Protein AF-Q8KPV6-F1 (afdb_monomer_lite)

Secondary structure (DSSP, 8-state):
--------------PPPPP-------------------HHHHHHHHHHHHHHHHHHHHHHHHHH---EEPEEETTEEEEEEEESSSEESS-EE--TTS-EEEEEEE----GGGSEEEEGGGTEEEE--TT-EEEE-

Sequence (136 aa):
MSGTLTVGNAGWMVAPPPAAIAVTTGSDAAPFRAVAQPVWAKTTVTGAGLVLIGWELWWFLVRRAKPQTAAIAETWQELTITVDGGYQPSHVVVQAGQPLRLHFDRRDPNHCLDEVRFPDFQIAQHLPNNQVTAIE

Structure (mmCIF, N/CA/C/O backbone):
data_AF-Q8KPV6-F1
#
_entry.id   AF-Q8KPV6-F1
#
loop_
_atom_site.group_PDB
_atom_site.id
_atom_site.type_symbol
_atom_site.label_atom_id
_atom_site.label_alt_id
_atom_site.label_comp_id
_atom_site.label_asym_id
_atom_site.label_entity_id
_atom_site.label_seq_id
_atom_site.pdbx_PDB_ins_code
_atom_site.Cartn_x
_atom_site.Cartn_y
_atom_site.Cartn_z
_atom_site.occupancy
_atom_site.B_iso_or_equiv
_atom_site.auth_seq_id
_atom_site.auth_comp_id
_atom_site.auth_asym_id
_atom_site.auth_atom_id
_atom_site.pdbx_PDB_model_num
ATOM 1 N N . MET A 1 1 ? 24.089 -53.592 -108.711 1.00 45.88 1 MET A N 1
ATOM 2 C CA . MET A 1 1 ? 25.099 -54.545 -108.199 1.00 45.88 1 MET A CA 1
ATOM 3 C C . MET A 1 1 ? 26.433 -53.828 -108.342 1.00 45.88 1 MET A C 1
ATOM 5 O O . MET A 1 1 ? 26.777 -53.511 -109.464 1.00 45.88 1 MET A O 1
ATOM 9 N N . SER A 1 2 ? 27.111 -53.334 -107.311 1.00 42.69 2 SER A N 1
ATOM 10 C CA . SER A 1 2 ? 27.329 -53.883 -105.973 1.00 42.69 2 SER A CA 1
ATOM 11 C C . SER A 1 2 ? 27.597 -52.734 -104.993 1.00 42.69 2 SER A C 1
ATOM 13 O O . SER A 1 2 ? 28.328 -51.808 -105.329 1.00 42.69 2 SER A O 1
ATOM 15 N N . GLY A 1 3 ? 26.986 -52.777 -103.808 1.00 39.59 3 GLY A N 1
ATOM 16 C CA . GLY A 1 3 ? 27.291 -51.869 -102.702 1.00 39.59 3 GLY A CA 1
ATOM 17 C C . GLY A 1 3 ? 28.147 -52.599 -101.674 1.00 39.59 3 GLY A C 1
ATOM 18 O O . GLY A 1 3 ? 27.763 -53.672 -101.214 1.00 39.59 3 GLY A O 1
ATOM 19 N N . THR A 1 4 ? 29.305 -52.038 -101.342 1.00 48.00 4 THR A N 1
ATOM 20 C CA . THR A 1 4 ? 30.203 -52.561 -100.308 1.00 48.00 4 THR A CA 1
ATOM 21 C C . THR A 1 4 ? 29.844 -51.893 -98.983 1.00 48.00 4 THR A C 1
ATOM 23 O O . THR A 1 4 ? 30.003 -50.685 -98.830 1.00 48.00 4 THR A O 1
ATOM 26 N N . LEU A 1 5 ? 29.315 -52.674 -98.040 1.00 41.06 5 LEU A N 1
ATOM 27 C CA . LEU A 1 5 ? 29.053 -52.260 -96.662 1.00 41.06 5 LEU A CA 1
ATOM 28 C C . LEU A 1 5 ? 30.346 -52.380 -95.851 1.00 41.06 5 LEU A C 1
ATOM 30 O O . LEU A 1 5 ? 30.782 -53.487 -95.542 1.00 41.06 5 LEU A O 1
ATOM 34 N N . THR A 1 6 ? 30.944 -51.251 -95.482 1.00 43.09 6 THR A N 1
ATOM 35 C CA . THR A 1 6 ? 32.010 -51.216 -94.474 1.00 43.09 6 THR A CA 1
ATOM 36 C C . THR A 1 6 ? 31.368 -50.960 -93.114 1.00 43.09 6 THR A C 1
ATOM 38 O O . THR A 1 6 ? 30.865 -49.870 -92.848 1.00 43.09 6 THR A O 1
ATOM 41 N N . VAL A 1 7 ? 31.356 -51.979 -92.254 1.00 42.38 7 VAL A N 1
ATOM 42 C CA . VAL A 1 7 ? 30.933 -51.866 -90.853 1.00 42.38 7 VAL A CA 1
ATOM 43 C C . VAL A 1 7 ? 32.020 -51.107 -90.089 1.00 42.38 7 VAL A C 1
ATOM 45 O O . VAL A 1 7 ? 33.095 -51.637 -89.819 1.00 42.38 7 VAL A O 1
ATOM 48 N N . GLY A 1 8 ? 31.752 -49.835 -89.792 1.00 44.81 8 GLY A N 1
ATOM 49 C CA . GLY A 1 8 ? 32.585 -48.983 -88.948 1.00 44.81 8 GLY A CA 1
ATOM 50 C C . GLY A 1 8 ? 32.297 -49.226 -87.467 1.00 44.81 8 GLY A C 1
ATOM 51 O O . GLY A 1 8 ? 31.182 -49.020 -87.004 1.00 44.81 8 GLY A O 1
ATOM 52 N N . ASN A 1 9 ? 33.333 -49.691 -86.778 1.00 49.53 9 ASN A N 1
ATOM 53 C CA . ASN A 1 9 ? 33.523 -49.898 -85.343 1.00 49.53 9 ASN A CA 1
ATOM 54 C C . ASN A 1 9 ? 32.564 -49.143 -84.388 1.00 49.53 9 ASN A C 1
ATOM 56 O O . ASN A 1 9 ? 32.457 -47.917 -84.416 1.00 49.53 9 ASN A O 1
ATOM 60 N N . ALA A 1 10 ? 31.932 -49.899 -83.487 1.00 51.12 10 ALA A N 1
ATOM 61 C CA . ALA A 1 10 ? 31.060 -49.416 -82.424 1.00 51.12 10 ALA A CA 1
ATOM 62 C C . ALA A 1 10 ? 31.846 -48.612 -81.368 1.00 51.12 10 ALA A C 1
ATOM 64 O O . ALA A 1 10 ? 32.407 -49.167 -80.425 1.00 51.12 10 ALA A O 1
ATOM 65 N N . GLY A 1 11 ? 31.860 -47.287 -81.518 1.00 44.34 11 GLY A N 1
ATOM 66 C CA . GLY A 1 11 ? 32.262 -46.343 -80.477 1.00 44.34 11 GLY A CA 1
ATOM 67 C C . GLY A 1 11 ? 31.053 -45.947 -79.634 1.00 44.34 11 GLY A C 1
ATOM 68 O O . GLY A 1 11 ? 30.274 -45.081 -80.017 1.00 44.34 11 GLY A O 1
ATOM 69 N N . TRP A 1 12 ? 30.875 -46.605 -78.496 1.00 51.25 12 TRP A N 1
ATOM 70 C CA . TRP A 1 12 ? 29.932 -46.221 -77.450 1.00 51.25 12 TRP A CA 1
ATOM 71 C C . TRP A 1 12 ? 30.287 -44.815 -76.947 1.00 51.25 12 TRP A C 1
ATOM 73 O O . TRP A 1 12 ? 31.397 -44.551 -76.488 1.00 51.25 12 TRP A O 1
ATOM 83 N N . MET A 1 13 ? 29.336 -43.894 -77.069 1.00 44.62 13 MET A N 1
ATOM 84 C CA . MET A 1 13 ? 29.449 -42.526 -76.581 1.00 44.62 13 MET A CA 1
ATOM 85 C C . MET A 1 13 ? 29.231 -42.544 -75.062 1.00 44.62 13 MET A C 1
ATOM 87 O O . MET A 1 13 ? 28.109 -42.717 -74.591 1.00 44.62 13 MET A O 1
ATOM 91 N N . VAL A 1 14 ? 30.308 -42.421 -74.283 1.00 60.88 14 VAL A N 1
ATOM 92 C CA . VAL A 1 14 ? 30.224 -42.205 -72.831 1.00 60.88 14 VAL A CA 1
ATOM 93 C C . VAL A 1 14 ? 29.604 -40.831 -72.606 1.00 60.88 14 VAL A C 1
ATOM 95 O O . VAL A 1 14 ? 30.193 -39.817 -72.977 1.00 60.88 14 VAL A O 1
ATOM 98 N N . ALA A 1 15 ? 28.408 -40.786 -72.021 1.00 56.22 15 ALA A N 1
ATOM 99 C CA . ALA A 1 15 ? 27.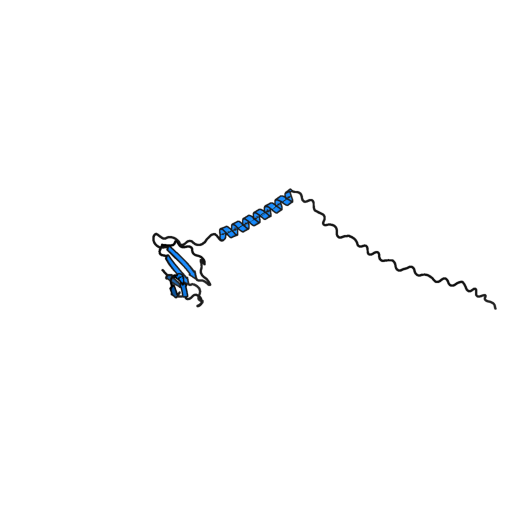841 -39.539 -71.527 1.00 56.22 15 ALA A CA 1
ATOM 100 C C . ALA A 1 15 ? 28.763 -38.965 -70.430 1.00 56.22 15 ALA A C 1
ATOM 102 O O . ALA A 1 15 ? 29.221 -39.731 -69.577 1.00 56.22 15 ALA A O 1
ATOM 103 N N . PRO A 1 16 ? 29.056 -37.651 -70.418 1.00 62.53 16 PRO A N 1
ATOM 104 C CA . PRO A 1 16 ? 29.795 -37.052 -69.312 1.00 62.53 16 PRO A CA 1
ATOM 105 C C . PRO A 1 16 ? 29.022 -37.276 -67.998 1.00 62.53 16 PRO A C 1
ATOM 107 O O . PRO A 1 16 ? 27.787 -37.246 -68.016 1.00 62.53 16 PRO A O 1
ATOM 110 N N . PRO A 1 17 ? 29.704 -37.512 -66.859 1.00 64.44 17 PRO A N 1
ATOM 111 C CA . PRO A 1 17 ? 29.023 -37.616 -65.571 1.00 64.44 17 PRO A CA 1
ATOM 112 C C . PRO A 1 17 ? 28.205 -36.338 -65.318 1.00 64.44 17 PRO A C 1
ATOM 114 O O . PRO A 1 17 ? 28.645 -35.256 -65.727 1.00 64.44 17 PRO A O 1
ATOM 117 N N . PRO A 1 18 ? 27.026 -36.422 -64.665 1.00 62.75 18 PRO A N 1
ATOM 118 C CA . PRO A 1 18 ? 26.277 -35.224 -64.317 1.00 62.75 18 PRO A CA 1
ATOM 119 C C . PRO A 1 18 ? 27.192 -34.323 -63.492 1.00 62.75 18 PRO A C 1
ATOM 121 O O . PRO A 1 18 ? 27.874 -34.798 -62.581 1.00 62.75 18 PRO A O 1
ATOM 124 N N . ALA A 1 19 ? 27.248 -33.041 -63.860 1.00 62.50 19 ALA A N 1
ATOM 125 C CA . ALA A 1 19 ? 28.047 -32.053 -63.157 1.00 62.50 19 ALA A CA 1
ATOM 126 C C . ALA A 1 19 ? 27.798 -32.196 -61.652 1.00 62.50 19 ALA A C 1
ATOM 128 O O . ALA A 1 19 ? 26.659 -32.084 -61.192 1.00 62.50 19 ALA A O 1
ATOM 129 N N . ALA A 1 20 ? 28.857 -32.492 -60.898 1.00 59.69 20 ALA A N 1
ATOM 130 C CA . ALA A 1 20 ? 28.804 -32.452 -59.452 1.00 59.69 20 ALA A CA 1
ATOM 131 C C . ALA A 1 20 ? 28.350 -31.041 -59.071 1.00 59.69 20 ALA A C 1
ATOM 133 O O . ALA A 1 20 ? 29.055 -30.065 -59.330 1.00 59.69 20 ALA A O 1
ATOM 134 N N . ILE A 1 21 ? 27.146 -30.930 -58.513 1.00 58.56 21 ILE A N 1
ATOM 135 C CA . ILE A 1 21 ? 26.672 -29.685 -57.926 1.00 58.56 21 ILE A CA 1
ATOM 136 C C . ILE A 1 21 ? 27.581 -29.482 -56.722 1.00 58.56 21 ILE A C 1
ATOM 138 O O . ILE A 1 21 ? 27.417 -30.134 -55.691 1.00 58.56 21 ILE A O 1
ATOM 142 N N . ALA A 1 22 ? 28.606 -28.648 -56.879 1.00 55.25 22 ALA A N 1
ATOM 143 C CA . ALA A 1 22 ? 29.341 -28.142 -55.745 1.00 55.25 22 ALA A CA 1
ATOM 144 C C . ALA A 1 22 ? 28.308 -27.396 -54.902 1.00 55.25 22 ALA A C 1
ATOM 146 O O . ALA A 1 22 ? 27.906 -26.284 -55.242 1.00 55.25 22 ALA A O 1
ATOM 147 N N . VAL A 1 23 ? 27.826 -28.035 -53.833 1.00 51.44 23 VAL A N 1
ATOM 148 C CA . VAL A 1 23 ? 27.209 -27.313 -52.731 1.00 51.44 23 VAL A CA 1
ATOM 149 C C . VAL A 1 23 ? 28.335 -26.453 -52.198 1.00 51.44 23 VAL A C 1
ATOM 151 O O . VAL A 1 23 ? 29.157 -26.880 -51.392 1.00 51.44 23 VAL A O 1
ATOM 154 N N . THR A 1 24 ? 28.421 -25.240 -52.731 1.00 52.91 24 THR A N 1
ATOM 155 C CA . THR A 1 24 ? 29.068 -24.144 -52.051 1.00 52.91 24 THR A CA 1
ATOM 156 C C . THR A 1 24 ? 28.317 -24.036 -50.736 1.00 52.91 24 THR A C 1
ATOM 158 O O . THR A 1 24 ? 27.255 -23.420 -50.660 1.00 52.91 24 THR A O 1
ATOM 161 N N . THR A 1 25 ? 28.833 -24.677 -49.689 1.00 52.19 25 THR A N 1
ATOM 162 C CA . THR A 1 25 ? 28.643 -24.189 -48.332 1.00 52.19 25 THR A CA 1
ATOM 163 C C . THR A 1 25 ? 29.281 -22.812 -48.331 1.00 52.19 25 THR A C 1
ATOM 165 O O . THR A 1 25 ? 30.451 -22.646 -47.993 1.00 52.19 25 THR A O 1
ATOM 168 N N . GLY A 1 26 ? 28.532 -21.836 -48.845 1.00 50.91 26 GLY A N 1
ATOM 169 C CA . GLY A 1 26 ? 28.788 -20.441 -48.607 1.00 50.91 26 GLY A CA 1
ATOM 170 C C . GLY A 1 26 ? 28.737 -20.309 -47.103 1.00 50.91 26 GLY A C 1
ATOM 171 O O . GLY A 1 26 ? 27.664 -20.344 -46.504 1.00 50.91 26 GLY A O 1
ATOM 172 N N . SER A 1 27 ? 29.910 -20.216 -46.491 1.00 54.75 27 SER A N 1
ATOM 173 C CA . SER A 1 27 ? 30.091 -19.713 -45.136 1.00 54.75 27 SER A CA 1
ATOM 174 C C . SER A 1 27 ? 29.709 -18.225 -45.078 1.00 54.75 27 SER A C 1
ATOM 176 O O . SER A 1 27 ? 30.458 -17.411 -44.554 1.00 54.75 27 SER A O 1
ATOM 178 N N . ASP A 1 28 ? 28.535 -17.866 -45.603 1.00 51.78 28 ASP A N 1
ATOM 179 C CA . ASP A 1 28 ? 27.918 -16.541 -45.531 1.00 51.78 28 ASP A CA 1
ATOM 180 C C . ASP A 1 28 ? 27.080 -16.403 -44.252 1.00 51.78 28 ASP A C 1
ATOM 182 O O . ASP A 1 28 ? 26.138 -15.618 -44.165 1.00 51.78 28 ASP A O 1
ATOM 186 N N . ALA A 1 29 ? 27.464 -17.110 -43.188 1.00 61.28 29 ALA A N 1
ATOM 187 C CA . ALA A 1 29 ? 27.269 -16.562 -41.859 1.00 61.28 29 ALA A CA 1
ATOM 188 C C . ALA A 1 29 ? 28.292 -15.431 -41.717 1.00 61.28 29 ALA A C 1
ATOM 190 O O . ALA A 1 29 ? 29.361 -15.627 -41.140 1.00 61.28 29 ALA A O 1
ATOM 191 N N . ALA A 1 30 ? 27.997 -14.268 -42.314 1.00 63.50 30 ALA A N 1
ATOM 192 C CA . ALA A 1 30 ? 28.778 -13.060 -42.101 1.00 63.50 30 ALA A CA 1
ATOM 193 C C . ALA A 1 30 ? 28.986 -12.935 -40.585 1.00 63.50 30 ALA A C 1
ATOM 195 O O . ALA A 1 30 ? 27.992 -12.801 -39.861 1.00 63.50 30 ALA A O 1
ATOM 196 N N . PRO A 1 31 ? 30.226 -13.047 -40.071 1.00 68.19 31 PRO A N 1
ATOM 197 C CA . PRO A 1 31 ? 30.434 -12.923 -38.644 1.00 68.19 31 PRO A CA 1
ATOM 198 C C . PRO A 1 31 ? 29.959 -11.521 -38.300 1.00 68.19 31 PRO A C 1
ATOM 200 O O . PRO A 1 31 ? 30.419 -10.560 -38.925 1.00 68.19 31 PRO A O 1
ATOM 203 N N . PHE A 1 32 ? 28.967 -11.430 -37.405 1.00 64.00 32 PHE A N 1
ATOM 204 C CA . PHE A 1 32 ? 28.383 -10.180 -36.930 1.00 64.00 32 PHE A CA 1
ATOM 205 C C . PHE A 1 32 ? 29.474 -9.116 -36.880 1.00 64.00 32 PHE A C 1
ATOM 207 O O . PHE A 1 32 ? 30.411 -9.224 -36.085 1.00 64.00 32 PHE A O 1
ATOM 214 N N . ARG A 1 33 ? 29.422 -8.140 -37.797 1.00 73.25 33 ARG A N 1
ATOM 215 C CA . ARG A 1 33 ? 30.468 -7.124 -37.858 1.00 73.25 33 ARG A CA 1
ATOM 216 C C . ARG A 1 33 ? 30.380 -6.340 -36.564 1.00 73.25 33 ARG A C 1
ATOM 218 O O . ARG A 1 33 ? 29.416 -5.609 -36.352 1.00 73.25 33 ARG A O 1
ATOM 225 N N . ALA A 1 34 ? 31.369 -6.529 -35.695 1.00 70.06 34 ALA A N 1
ATOM 226 C CA . ALA A 1 34 ? 31.478 -5.781 -34.460 1.00 70.06 34 ALA A CA 1
ATOM 227 C C . ALA A 1 34 ? 31.622 -4.304 -34.833 1.00 70.06 34 ALA A C 1
ATOM 229 O O . ALA A 1 34 ? 32.681 -3.856 -35.274 1.00 70.06 34 ALA A O 1
ATOM 230 N N . VAL A 1 35 ? 30.524 -3.555 -34.719 1.00 71.06 35 VAL A N 1
ATOM 231 C CA . VAL A 1 35 ? 30.542 -2.109 -34.903 1.00 71.06 35 VAL A CA 1
ATOM 232 C C . VAL A 1 35 ? 31.459 -1.569 -33.817 1.00 71.06 35 VAL A C 1
ATOM 234 O O . VAL A 1 35 ? 31.173 -1.725 -32.627 1.00 71.06 35 VAL A O 1
ATOM 237 N N . ALA A 1 36 ? 32.581 -0.972 -34.220 1.00 74.69 36 ALA A N 1
ATOM 238 C CA . ALA A 1 36 ? 33.480 -0.257 -33.328 1.00 74.69 36 ALA A CA 1
ATOM 239 C C . ALA A 1 36 ? 32.750 0.990 -32.811 1.00 74.69 36 ALA A C 1
ATOM 241 O O . ALA A 1 36 ? 32.920 2.098 -33.312 1.00 74.69 36 ALA A O 1
ATOM 242 N N . GLN A 1 37 ? 31.848 0.782 -31.851 1.00 75.56 37 GLN A N 1
ATOM 243 C CA . GLN A 1 37 ? 31.082 1.852 -31.246 1.00 75.56 37 GLN A CA 1
ATOM 244 C C . GLN A 1 37 ? 32.035 2.691 -30.402 1.00 75.56 37 GLN A C 1
ATOM 246 O O . GLN A 1 37 ? 32.742 2.135 -29.549 1.00 75.56 37 GLN A O 1
ATOM 251 N N . PRO A 1 38 ? 32.065 4.010 -30.625 1.00 90.12 38 PRO A N 1
ATOM 252 C CA . PRO A 1 38 ? 32.939 4.884 -29.877 1.00 90.12 38 PRO A CA 1
ATOM 253 C C . PRO A 1 38 ? 32.580 4.803 -28.391 1.00 90.12 38 PRO A C 1
ATOM 255 O O . PRO A 1 38 ? 31.415 4.648 -28.020 1.00 90.12 38 PRO A O 1
ATOM 258 N N . VAL A 1 39 ? 33.594 4.884 -27.529 1.00 92.12 39 VAL A N 1
ATOM 259 C CA . VAL A 1 39 ? 33.438 4.670 -26.079 1.00 92.12 39 VAL A CA 1
ATOM 260 C C . VAL A 1 39 ? 32.392 5.593 -25.448 1.00 92.12 39 VAL A C 1
ATOM 262 O O . VAL A 1 39 ? 31.720 5.176 -24.511 1.00 92.12 39 VAL A O 1
ATOM 265 N N . TRP A 1 40 ? 32.181 6.787 -26.013 1.00 92.31 40 TRP A N 1
ATOM 266 C CA . TRP A 1 40 ? 31.150 7.726 -25.564 1.00 92.31 40 TRP A CA 1
ATOM 267 C C . TRP A 1 40 ? 29.731 7.184 -25.759 1.00 92.31 40 TRP A C 1
ATOM 269 O O . TRP A 1 40 ? 28.896 7.330 -24.878 1.00 92.31 40 TRP A O 1
ATOM 279 N N . ALA A 1 41 ? 29.451 6.501 -26.874 1.00 92.00 41 ALA A N 1
ATOM 280 C CA . ALA A 1 41 ? 28.117 5.966 -27.132 1.00 92.00 41 ALA A CA 1
ATOM 281 C C . ALA A 1 41 ? 27.777 4.876 -26.106 1.00 92.00 41 ALA A C 1
ATOM 283 O O . ALA A 1 41 ? 26.674 4.840 -25.562 1.00 92.00 41 ALA A O 1
ATOM 284 N N . LYS A 1 42 ? 28.761 4.032 -25.772 1.00 89.56 42 LYS A N 1
ATOM 285 C CA . LYS A 1 42 ? 28.611 2.988 -24.751 1.00 89.56 42 LYS A CA 1
ATOM 286 C C . LYS A 1 42 ? 28.355 3.581 -23.369 1.00 89.56 42 LYS A C 1
ATOM 288 O O . LYS A 1 42 ? 27.456 3.118 -22.666 1.00 89.56 42 LYS A O 1
ATOM 293 N N . THR A 1 43 ? 29.118 4.601 -22.976 1.00 95.50 43 THR A N 1
ATOM 294 C CA . THR A 1 43 ? 28.955 5.225 -21.658 1.00 95.50 43 THR A CA 1
ATOM 295 C C . THR A 1 43 ? 27.638 5.985 -21.555 1.00 95.50 43 THR A C 1
ATOM 297 O O . THR A 1 43 ? 26.968 5.863 -20.533 1.00 95.50 43 THR A O 1
ATOM 300 N N . THR A 1 44 ? 27.204 6.681 -22.612 1.00 96.50 44 THR A N 1
ATOM 301 C CA . THR A 1 44 ? 25.911 7.380 -22.636 1.00 96.50 44 THR A CA 1
ATOM 302 C C . THR A 1 44 ? 24.740 6.413 -22.490 1.00 96.50 44 THR A C 1
ATOM 304 O O . THR A 1 44 ? 23.884 6.634 -21.637 1.00 96.50 44 THR A O 1
ATOM 307 N N . VAL A 1 45 ? 24.706 5.326 -23.269 1.00 95.44 45 VAL A N 1
ATOM 308 C CA . VAL A 1 45 ? 23.604 4.348 -23.207 1.00 95.44 45 VAL A CA 1
ATOM 309 C C . VAL A 1 45 ? 23.551 3.665 -21.839 1.00 95.44 45 VAL A C 1
ATOM 311 O O . VAL A 1 45 ? 22.483 3.558 -21.240 1.00 95.44 45 VAL A O 1
ATOM 314 N N . THR A 1 46 ? 24.708 3.265 -21.305 1.00 95.88 46 THR A N 1
ATOM 315 C CA . THR A 1 46 ? 24.788 2.619 -19.985 1.00 95.88 46 THR A CA 1
ATOM 316 C C . THR A 1 46 ? 24.365 3.582 -18.871 1.00 95.88 46 THR A C 1
ATOM 318 O O . THR A 1 46 ? 23.570 3.217 -18.008 1.00 95.88 46 THR A O 1
ATOM 321 N N . GLY A 1 47 ? 24.850 4.828 -18.907 1.00 97.69 47 GLY A N 1
ATOM 322 C CA . GLY A 1 47 ? 24.492 5.855 -17.930 1.00 97.69 47 GLY A CA 1
ATOM 323 C C . GLY A 1 47 ? 23.002 6.187 -17.957 1.00 97.69 47 GLY A C 1
ATOM 324 O O . GLY A 1 47 ? 22.372 6.229 -16.905 1.00 97.69 47 GLY A O 1
ATOM 325 N N . ALA A 1 48 ? 22.415 6.339 -19.147 1.00 97.69 48 ALA A N 1
ATOM 326 C CA . ALA A 1 48 ? 20.982 6.577 -19.298 1.00 97.69 48 ALA A CA 1
ATOM 327 C C . ALA A 1 48 ? 20.143 5.429 -18.709 1.00 97.69 48 ALA A C 1
ATOM 329 O O . ALA A 1 48 ? 19.179 5.686 -17.989 1.00 97.69 48 ALA A O 1
ATOM 330 N N . GLY A 1 49 ? 20.541 4.174 -18.951 1.00 97.81 49 GLY A N 1
ATOM 331 C CA . GLY A 1 49 ? 19.881 3.004 -18.368 1.00 97.81 49 GLY A CA 1
ATOM 332 C C . GLY A 1 49 ? 19.935 2.994 -16.838 1.00 97.81 49 GLY A C 1
ATOM 333 O O . GLY A 1 49 ? 18.908 2.810 -16.190 1.00 97.81 49 GLY A O 1
ATOM 334 N N . LEU A 1 50 ? 21.103 3.261 -16.247 1.00 98.00 50 LEU A N 1
ATOM 335 C CA . LEU A 1 50 ? 21.252 3.326 -14.788 1.00 98.00 50 LEU A CA 1
ATOM 336 C C . LEU A 1 50 ? 20.425 4.456 -14.163 1.00 98.00 50 LEU A C 1
ATOM 338 O O . LEU A 1 50 ? 19.829 4.265 -13.104 1.00 98.00 50 LEU A O 1
ATOM 342 N N . VAL A 1 51 ? 20.352 5.612 -14.828 1.00 97.62 51 VAL A N 1
ATOM 343 C CA . VAL A 1 51 ? 19.523 6.740 -14.383 1.00 97.62 51 VAL A CA 1
ATOM 344 C C . VAL A 1 51 ? 18.040 6.375 -14.412 1.00 97.62 51 VAL A C 1
ATOM 346 O O . VAL A 1 51 ? 17.350 6.619 -13.427 1.00 97.62 51 VAL A O 1
ATOM 349 N N . LEU A 1 52 ? 17.553 5.756 -15.492 1.00 97.25 52 LEU A N 1
ATOM 350 C CA . LEU A 1 52 ? 16.160 5.304 -15.604 1.00 97.25 52 LEU A CA 1
ATOM 351 C C . LEU A 1 52 ? 15.804 4.278 -14.525 1.00 97.25 52 LEU A C 1
ATOM 353 O O . LEU A 1 52 ? 14.788 4.435 -13.856 1.00 97.25 52 LEU A O 1
ATOM 357 N N . ILE A 1 53 ? 16.670 3.286 -14.295 1.00 96.44 53 ILE A N 1
ATOM 358 C CA . ILE A 1 53 ? 16.475 2.288 -13.234 1.00 96.44 53 ILE A CA 1
ATOM 359 C C . ILE A 1 53 ? 16.396 2.975 -11.867 1.00 96.44 53 ILE A C 1
ATOM 361 O O . ILE A 1 53 ? 15.464 2.730 -11.103 1.00 96.44 53 ILE A O 1
ATOM 365 N N . GLY A 1 54 ? 17.343 3.865 -11.560 1.00 96.00 54 GLY A N 1
ATOM 366 C CA . GLY A 1 54 ? 17.335 4.618 -10.307 1.00 96.00 54 GLY A CA 1
ATOM 367 C C . GLY A 1 54 ? 16.078 5.476 -10.148 1.00 96.00 54 GLY A C 1
ATOM 368 O O . GLY A 1 54 ? 15.501 5.521 -9.063 1.00 96.00 54 GLY A O 1
ATOM 369 N N . TRP A 1 55 ? 15.620 6.108 -11.230 1.00 96.19 55 TRP A N 1
ATOM 370 C CA . TRP A 1 55 ? 14.425 6.948 -11.250 1.00 96.19 55 TRP A CA 1
ATOM 371 C C . TRP A 1 55 ? 13.142 6.149 -11.015 1.00 96.19 55 TRP A C 1
ATOM 373 O O . TRP A 1 55 ? 12.309 6.544 -10.199 1.00 96.19 55 TRP A O 1
ATOM 383 N N . GLU A 1 56 ? 12.986 5.010 -11.689 1.00 94.50 56 GLU A N 1
ATOM 384 C CA . GLU A 1 56 ? 11.840 4.125 -11.491 1.00 94.50 56 GLU A CA 1
ATOM 385 C C . GLU A 1 56 ? 11.820 3.548 -10.076 1.00 94.50 56 GLU A C 1
ATOM 387 O O . GLU A 1 56 ? 10.783 3.594 -9.411 1.00 94.50 56 GLU A O 1
ATOM 392 N N . LEU A 1 57 ? 12.964 3.071 -9.573 1.00 93.31 57 LEU A N 1
ATOM 393 C CA . LEU A 1 57 ? 13.076 2.586 -8.199 1.00 93.31 57 LEU A CA 1
ATOM 394 C C . LEU A 1 57 ? 12.721 3.690 -7.200 1.00 93.31 57 LEU A C 1
ATOM 396 O O . LEU A 1 57 ? 11.873 3.474 -6.337 1.00 93.31 57 LEU A O 1
ATOM 400 N N . TRP A 1 58 ? 13.293 4.887 -7.347 1.00 92.62 58 TRP A N 1
ATOM 401 C CA . TRP A 1 58 ? 12.959 6.043 -6.515 1.00 92.62 58 TRP A CA 1
ATOM 402 C C . TRP A 1 58 ? 11.456 6.331 -6.530 1.00 92.62 58 TRP A C 1
ATOM 404 O O . TRP A 1 58 ? 10.835 6.450 -5.476 1.00 92.62 58 TRP A O 1
ATOM 414 N N . TRP A 1 59 ? 10.846 6.384 -7.713 1.00 89.69 59 TRP A N 1
ATOM 415 C CA . TRP A 1 59 ? 9.419 6.628 -7.869 1.00 89.69 59 TRP A CA 1
ATOM 416 C C . TRP A 1 59 ? 8.562 5.566 -7.178 1.00 89.69 59 TRP A C 1
ATOM 418 O O . TRP A 1 59 ? 7.628 5.919 -6.459 1.00 89.69 59 TRP A O 1
ATOM 428 N N . PHE A 1 60 ? 8.880 4.279 -7.336 1.00 87.69 60 PHE A N 1
ATOM 429 C CA . PHE A 1 60 ? 8.149 3.196 -6.677 1.00 87.69 60 PHE A CA 1
ATOM 430 C C . PHE A 1 60 ? 8.337 3.202 -5.158 1.00 87.69 60 PHE A C 1
ATOM 432 O O . PHE A 1 60 ? 7.355 3.076 -4.427 1.00 87.69 60 PHE A O 1
ATOM 439 N N . LEU A 1 61 ? 9.566 3.368 -4.669 1.00 83.88 61 LEU A N 1
ATOM 440 C CA . LEU A 1 61 ? 9.871 3.357 -3.238 1.00 83.88 61 LEU A CA 1
ATOM 441 C C . LEU A 1 61 ? 9.283 4.580 -2.523 1.00 83.88 61 LEU A C 1
ATOM 443 O O . LEU A 1 61 ? 8.595 4.417 -1.517 1.00 83.88 61 LEU A O 1
ATOM 447 N N . VAL A 1 62 ? 9.448 5.788 -3.070 1.00 77.88 62 VAL A N 1
ATOM 448 C CA . VAL A 1 62 ? 8.889 7.022 -2.487 1.00 77.88 62 VAL A CA 1
ATOM 449 C C . VAL A 1 62 ? 7.360 7.020 -2.518 1.00 77.88 62 VAL A C 1
ATOM 451 O O . VAL A 1 62 ? 6.725 7.513 -1.587 1.00 77.88 62 VAL A O 1
ATOM 454 N N . ARG A 1 63 ? 6.736 6.430 -3.546 1.00 68.00 63 ARG A N 1
ATOM 455 C CA . ARG A 1 63 ? 5.270 6.284 -3.595 1.00 68.00 63 ARG A CA 1
ATOM 456 C C . ARG A 1 63 ? 4.733 5.229 -2.635 1.00 68.00 63 ARG A C 1
ATOM 458 O O . ARG A 1 63 ? 3.620 5.391 -2.149 1.00 68.00 63 ARG A O 1
ATOM 465 N N . ARG A 1 64 ? 5.502 4.175 -2.345 1.00 61.09 64 ARG A N 1
ATOM 466 C CA . ARG A 1 64 ? 5.124 3.134 -1.374 1.00 61.09 64 ARG A CA 1
ATOM 467 C C . ARG A 1 64 ? 5.370 3.544 0.080 1.00 61.09 64 ARG A C 1
ATOM 469 O O . ARG A 1 64 ? 4.713 3.014 0.966 1.00 61.09 64 ARG A O 1
ATOM 476 N N . ALA A 1 65 ? 6.268 4.493 0.338 1.00 58.06 65 ALA A N 1
ATOM 477 C CA . ALA A 1 65 ? 6.709 4.877 1.682 1.00 58.06 65 ALA A CA 1
ATOM 478 C C . ALA A 1 65 ? 5.711 5.724 2.499 1.00 58.06 65 ALA A C 1
ATOM 480 O O . ALA A 1 65 ? 6.120 6.406 3.435 1.00 58.06 65 ALA A O 1
ATOM 481 N N . LYS A 1 66 ? 4.410 5.696 2.189 1.00 56.84 66 LYS A N 1
ATOM 482 C CA . LYS A 1 66 ? 3.387 6.364 3.007 1.00 56.84 66 LYS A CA 1
ATOM 483 C C . LYS A 1 66 ? 2.454 5.338 3.658 1.00 56.84 66 LYS A C 1
ATOM 485 O O . LYS A 1 66 ? 1.305 5.228 3.231 1.00 56.84 66 LYS A O 1
ATOM 490 N N . PRO A 1 67 ? 2.894 4.588 4.686 1.00 55.25 67 PRO A N 1
ATOM 491 C CA . PRO A 1 67 ? 1.934 4.081 5.655 1.00 55.25 67 PRO A CA 1
ATOM 492 C C . PRO A 1 67 ? 1.250 5.306 6.278 1.00 55.25 67 PRO A C 1
ATOM 494 O O . PRO A 1 67 ? 1.926 6.233 6.723 1.00 55.25 67 PRO A O 1
ATOM 497 N N . GLN A 1 68 ? -0.081 5.369 6.228 1.00 54.91 68 GLN A N 1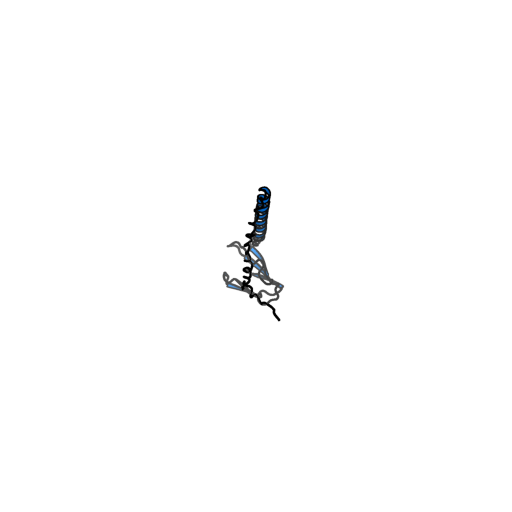
ATOM 498 C CA . GLN A 1 68 ? -0.804 6.441 6.905 1.00 54.91 68 GLN A CA 1
ATOM 499 C C . GLN A 1 68 ? -0.674 6.210 8.412 1.00 54.91 68 GLN A C 1
ATOM 501 O O . GLN A 1 68 ? -1.268 5.286 8.966 1.00 54.91 68 GLN A O 1
ATOM 506 N N . THR A 1 69 ? 0.173 7.007 9.057 1.00 56.44 69 THR A N 1
ATOM 507 C CA . THR A 1 69 ? 0.275 7.057 10.516 1.00 56.44 69 THR A CA 1
ATOM 508 C C . THR A 1 69 ? -0.982 7.727 11.059 1.00 56.44 69 THR A C 1
ATOM 510 O O . THR A 1 69 ? -1.379 8.774 10.542 1.00 56.44 69 THR A O 1
ATOM 513 N N . ALA A 1 70 ? -1.604 7.137 12.082 1.00 58.44 70 ALA A N 1
ATOM 514 C CA . ALA A 1 70 ? -2.739 7.759 12.758 1.00 58.44 70 ALA A CA 1
ATOM 515 C C . ALA A 1 70 ? -2.356 9.161 13.262 1.00 58.44 70 ALA A C 1
ATOM 517 O O . ALA A 1 70 ? -1.268 9.357 13.814 1.00 58.44 70 ALA A O 1
ATOM 518 N N . ALA A 1 71 ? -3.229 10.146 13.036 1.00 57.38 71 ALA A N 1
ATOM 519 C CA . ALA A 1 71 ? -3.018 11.494 13.539 1.00 57.38 71 ALA A CA 1
ATOM 520 C C . ALA A 1 71 ? -3.195 11.470 15.064 1.00 57.38 71 ALA A C 1
ATOM 522 O O . ALA A 1 71 ? -4.235 11.059 15.575 1.00 57.38 71 ALA A O 1
ATOM 523 N N . ILE A 1 72 ? -2.157 11.866 15.797 1.00 56.09 72 ILE A N 1
ATOM 524 C CA . ILE A 1 72 ? -2.189 11.911 17.261 1.00 56.09 72 ILE A CA 1
ATOM 525 C C . ILE A 1 72 ? -2.878 13.217 17.658 1.00 56.09 72 ILE A C 1
ATOM 527 O O . ILE A 1 72 ? -2.288 14.289 17.517 1.00 56.09 72 ILE A O 1
ATOM 531 N N . ALA A 1 73 ? -4.117 13.132 18.137 1.00 52.19 73 ALA A N 1
ATOM 532 C CA . ALA A 1 73 ? -4.856 14.265 18.678 1.00 52.19 73 ALA A CA 1
ATOM 533 C C . ALA A 1 73 ? -4.824 14.189 20.212 1.00 52.19 73 ALA A C 1
ATOM 535 O O . ALA A 1 73 ? -5.663 13.530 20.811 1.00 52.19 73 ALA A O 1
ATOM 536 N N . GLU A 1 74 ? -3.813 14.832 20.811 1.00 57.41 74 GLU A N 1
ATOM 537 C CA . GLU A 1 74 ? -3.578 15.192 22.232 1.00 57.41 74 GLU A CA 1
ATOM 538 C C . GLU A 1 74 ? -3.775 14.140 23.358 1.00 57.41 74 GLU A C 1
ATOM 540 O O . GLU A 1 74 ? -3.050 14.180 24.349 1.00 57.41 74 GLU A O 1
ATOM 545 N N . THR A 1 75 ? -4.698 13.183 23.256 1.00 63.12 75 THR A N 1
ATOM 546 C CA . THR A 1 75 ? -4.930 12.088 24.223 1.00 63.12 75 THR A CA 1
ATOM 547 C C . THR A 1 75 ? -5.502 10.812 23.586 1.00 63.12 75 THR A C 1
ATOM 549 O O . THR A 1 75 ? -5.481 9.763 24.228 1.00 63.12 75 THR A O 1
ATOM 552 N N . TRP A 1 76 ? -5.983 10.883 22.338 1.00 63.88 76 TRP A N 1
ATOM 553 C CA . TRP A 1 76 ? -6.571 9.766 21.595 1.00 63.88 76 TRP A CA 1
ATOM 554 C C . TRP A 1 76 ? -5.962 9.676 20.196 1.00 63.88 76 TRP A C 1
ATOM 556 O O . TRP A 1 76 ? -5.669 10.688 19.553 1.00 63.88 76 TRP A O 1
ATOM 566 N N . GLN A 1 77 ? -5.755 8.451 19.719 1.00 79.06 77 GLN A N 1
ATOM 567 C CA . GLN A 1 77 ? -5.378 8.213 18.330 1.00 79.06 77 GLN A CA 1
ATOM 568 C C . GLN A 1 77 ? -6.658 8.034 17.527 1.00 79.06 77 GLN A C 1
ATOM 570 O O . GLN A 1 77 ? -7.355 7.042 17.707 1.00 79.06 77 GLN A O 1
ATOM 575 N N . GLU A 1 78 ? -6.984 8.993 16.667 1.00 81.06 78 GLU A N 1
ATOM 576 C CA . GLU A 1 78 ? -8.171 8.911 15.816 1.00 81.06 78 GLU A CA 1
ATOM 577 C C . GLU A 1 78 ? -7.756 8.605 14.378 1.00 81.06 78 GLU A C 1
ATOM 579 O O . GLU A 1 78 ? -6.851 9.231 13.814 1.00 81.06 78 GLU A O 1
ATOM 584 N N . LEU A 1 79 ? -8.418 7.621 13.770 1.00 82.38 79 LEU A N 1
ATOM 585 C CA . LEU A 1 79 ? -8.191 7.275 12.373 1.00 82.38 79 LEU A CA 1
ATOM 586 C C . LEU A 1 79 ? -9.493 6.925 11.671 1.00 82.38 79 LEU A C 1
ATOM 588 O O . LEU A 1 79 ? -10.288 6.145 12.179 1.00 82.38 79 LEU A O 1
ATOM 592 N N . THR A 1 80 ? -9.669 7.453 10.461 1.00 85.00 80 THR A N 1
ATOM 593 C CA . THR A 1 80 ? -10.772 7.070 9.576 1.00 85.00 80 THR A CA 1
ATOM 594 C C . THR A 1 80 ? -10.310 6.044 8.543 1.00 85.00 80 THR A C 1
ATOM 596 O O . THR A 1 80 ? -9.349 6.284 7.814 1.00 85.00 80 THR A O 1
ATOM 599 N N . ILE A 1 81 ? -11.011 4.914 8.469 1.00 84.31 81 ILE A N 1
ATOM 600 C CA . ILE A 1 81 ? -10.818 3.831 7.505 1.00 84.31 81 ILE A CA 1
ATOM 601 C C . ILE A 1 81 ? -12.045 3.806 6.591 1.00 84.31 81 ILE A C 1
ATOM 603 O O . ILE A 1 81 ? -13.174 3.636 7.046 1.00 84.31 81 ILE A O 1
ATOM 607 N N . THR A 1 82 ? -11.827 3.981 5.291 1.00 86.31 82 THR A N 1
ATOM 608 C CA . THR A 1 82 ? -12.882 3.883 4.275 1.00 86.31 82 THR A CA 1
ATOM 609 C C . THR A 1 82 ? -13.027 2.433 3.826 1.00 86.31 82 THR A C 1
ATOM 611 O O . THR A 1 82 ? -12.026 1.769 3.544 1.00 86.31 82 THR A O 1
ATOM 614 N N . VAL A 1 83 ? -14.268 1.951 3.752 1.00 85.00 83 VAL A N 1
ATOM 615 C CA . VAL A 1 83 ? -14.609 0.595 3.311 1.00 85.00 83 VAL A CA 1
ATOM 616 C C . VAL A 1 83 ? -15.378 0.673 1.991 1.00 85.00 83 VAL A C 1
ATOM 618 O O . VAL A 1 83 ? -16.579 0.955 1.973 1.00 85.00 83 VAL A O 1
ATOM 621 N N . ASP A 1 84 ? -14.659 0.453 0.890 1.00 83.00 84 ASP A N 1
ATOM 622 C CA . ASP A 1 84 ? -15.157 0.515 -0.494 1.00 83.00 84 ASP A CA 1
ATOM 623 C C . ASP A 1 84 ? -14.495 -0.598 -1.329 1.00 83.00 84 ASP A C 1
ATOM 625 O O . ASP A 1 84 ? -13.380 -0.435 -1.830 1.00 83.00 84 ASP A O 1
ATOM 629 N N . GLY A 1 85 ? -15.088 -1.799 -1.360 1.00 80.25 85 GLY A N 1
ATOM 630 C CA . GLY A 1 85 ? -14.479 -2.991 -1.972 1.00 80.25 85 GLY A CA 1
ATOM 631 C C . GLY A 1 85 ? -13.231 -3.531 -1.252 1.00 80.25 85 GLY A C 1
ATOM 632 O O . GLY A 1 85 ? -12.562 -4.434 -1.754 1.00 80.25 85 GLY A O 1
ATOM 633 N N . GLY A 1 86 ? -12.899 -2.977 -0.084 1.00 82.62 86 GLY A N 1
ATOM 634 C CA . GLY A 1 86 ? -11.725 -3.286 0.732 1.00 82.62 86 GLY A CA 1
ATOM 635 C C . GLY A 1 86 ? -11.481 -2.200 1.785 1.00 82.62 86 GLY A C 1
ATOM 636 O O . GLY A 1 86 ? -12.214 -1.217 1.837 1.00 82.62 86 GLY A O 1
ATOM 637 N N . TYR A 1 87 ? -10.449 -2.362 2.618 1.00 83.81 87 TYR A N 1
ATOM 638 C CA . TYR A 1 87 ? -10.098 -1.401 3.672 1.00 83.81 87 TYR A CA 1
ATOM 639 C C . TYR A 1 87 ? -9.024 -0.430 3.188 1.00 83.81 87 TYR A C 1
ATOM 641 O O . TYR A 1 87 ? -7.942 -0.849 2.765 1.00 83.81 87 TYR A O 1
ATOM 649 N N . GLN A 1 88 ? -9.307 0.868 3.255 1.00 81.19 88 GLN A N 1
ATOM 650 C CA . GLN A 1 88 ? -8.370 1.921 2.881 1.00 81.19 88 GLN A CA 1
ATOM 651 C C . GLN A 1 88 ? -8.219 2.930 4.023 1.00 81.19 88 GLN A C 1
ATOM 653 O O . GLN A 1 88 ? -9.196 3.584 4.3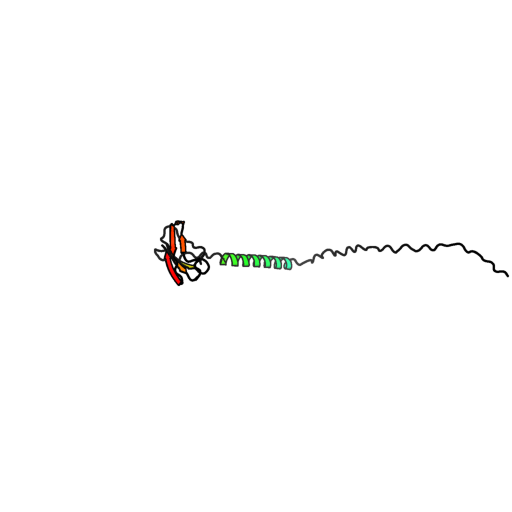86 1.00 81.19 88 GLN A O 1
ATOM 658 N N . PRO A 1 89 ? -7.004 3.097 4.573 1.00 78.94 89 PRO A N 1
ATOM 659 C CA . PRO A 1 89 ? -5.764 2.372 4.261 1.00 78.94 89 PRO A CA 1
ATOM 660 C C . PRO A 1 89 ? -5.801 0.893 4.697 1.00 78.94 89 PRO A C 1
ATOM 662 O O . PRO A 1 89 ? -6.391 0.548 5.714 1.00 78.94 89 PRO A O 1
ATOM 665 N N . SER A 1 90 ? -5.120 0.017 3.949 1.00 77.75 90 SER A N 1
ATOM 666 C CA . SER A 1 90 ? -5.034 -1.418 4.272 1.00 77.75 90 SER A CA 1
ATOM 667 C C . SER A 1 90 ? -4.043 -1.728 5.395 1.00 77.75 90 SER A C 1
ATOM 669 O O . SER A 1 90 ? -4.041 -2.828 5.937 1.00 77.75 90 SER A O 1
ATOM 671 N N . HIS A 1 91 ? -3.151 -0.784 5.699 1.00 77.62 91 HIS A N 1
ATOM 672 C CA . HIS A 1 91 ? -2.155 -0.915 6.749 1.00 77.62 91 HIS A CA 1
ATOM 673 C C . HIS A 1 91 ? -2.070 0.386 7.532 1.00 77.62 91 HIS A C 1
ATOM 675 O O . HIS A 1 91 ? -1.828 1.456 6.967 1.00 77.62 91 HIS A O 1
ATOM 681 N N . VAL A 1 92 ? -2.249 0.264 8.839 1.00 79.88 92 VAL A N 1
ATOM 682 C CA . VAL A 1 92 ? -2.282 1.369 9.786 1.00 79.88 92 VAL A CA 1
ATOM 683 C C . VAL A 1 92 ? -1.208 1.121 10.829 1.00 79.88 92 VAL A C 1
ATOM 685 O O . VAL A 1 92 ? -1.080 0.008 11.332 1.00 79.88 92 VAL A O 1
ATOM 688 N N . VAL A 1 93 ? -0.444 2.158 11.162 1.00 79.31 93 VAL A N 1
ATOM 689 C CA . VAL A 1 93 ? 0.534 2.107 12.251 1.00 79.31 93 VAL A CA 1
ATOM 690 C C . VAL A 1 93 ? 0.044 3.003 13.385 1.00 79.31 93 VAL A C 1
ATOM 692 O O . VAL A 1 93 ? -0.189 4.196 13.178 1.00 79.31 93 VAL A O 1
ATOM 695 N N . VAL A 1 94 ? -0.111 2.408 14.568 1.00 79.81 94 VAL A N 1
ATOM 696 C CA . VAL A 1 94 ? -0.595 3.039 15.809 1.00 79.81 94 VAL A CA 1
ATOM 697 C C . VAL A 1 94 ? 0.483 2.949 16.890 1.00 79.81 94 VAL A C 1
ATOM 699 O O . VAL A 1 94 ? 1.331 2.055 16.831 1.00 79.81 94 VAL A O 1
ATOM 702 N N . GLN A 1 95 ? 0.492 3.863 17.868 1.00 78.06 95 GLN A N 1
ATOM 703 C CA . GLN A 1 95 ? 1.442 3.748 18.987 1.00 78.06 95 GLN A CA 1
ATOM 704 C C . GLN A 1 95 ? 0.853 2.895 20.106 1.00 78.06 95 GLN A C 1
ATOM 706 O O . GLN A 1 95 ? -0.232 3.183 20.607 1.00 78.06 95 GLN A O 1
ATOM 711 N N . ALA A 1 96 ? 1.601 1.876 20.529 1.00 76.00 96 ALA A N 1
ATOM 712 C CA . ALA A 1 96 ? 1.207 1.006 21.627 1.00 76.00 96 ALA A CA 1
ATOM 713 C C . ALA A 1 96 ? 1.096 1.781 22.953 1.00 76.00 96 ALA A C 1
ATOM 715 O O . ALA A 1 96 ? 1.956 2.600 23.278 1.00 76.00 96 ALA A O 1
ATOM 716 N N . GLY A 1 97 ? 0.053 1.484 23.732 1.00 79.00 97 GLY A N 1
ATOM 717 C CA . GLY A 1 97 ? -0.172 2.072 25.058 1.00 79.00 97 GLY A CA 1
ATOM 718 C C . GLY A 1 97 ? -1.001 3.361 25.076 1.00 79.00 97 GLY A C 1
ATOM 719 O O . GLY A 1 97 ? -1.236 3.893 26.157 1.00 79.00 97 GLY A O 1
ATOM 720 N N . GLN A 1 98 ? -1.466 3.850 23.922 1.00 79.38 98 GLN A N 1
ATOM 721 C CA . GLN A 1 98 ? -2.450 4.934 23.832 1.00 79.38 98 GLN A CA 1
ATOM 722 C C . GLN A 1 98 ? -3.806 4.388 23.373 1.00 79.38 98 GLN A C 1
ATOM 724 O O . GLN A 1 98 ? -3.836 3.445 22.579 1.00 79.38 98 GLN A O 1
ATOM 729 N N . PRO A 1 99 ? -4.923 4.961 23.850 1.00 82.00 99 PRO A N 1
ATOM 730 C CA . PRO A 1 99 ? -6.239 4.537 23.412 1.00 82.00 99 PRO A CA 1
ATOM 731 C C . PRO A 1 99 ? -6.494 4.984 21.959 1.00 82.00 99 PRO A C 1
ATOM 733 O O . PRO A 1 99 ? -6.139 6.097 21.553 1.00 82.00 99 PRO A O 1
ATOM 736 N N . LEU A 1 100 ? -7.074 4.080 21.169 1.00 85.38 100 LEU A N 1
ATOM 737 C CA . LEU A 1 100 ? -7.259 4.196 19.723 1.00 85.38 100 LEU A CA 1
ATOM 738 C C . LEU A 1 100 ? -8.754 4.190 19.404 1.00 85.38 100 LEU A C 1
ATOM 740 O O . LEU A 1 100 ? -9.459 3.282 19.817 1.00 85.38 100 LEU A O 1
ATOM 744 N N . ARG A 1 101 ? -9.217 5.169 18.627 1.00 86.81 101 ARG A N 1
ATOM 745 C CA . ARG A 1 101 ? -10.578 5.225 18.095 1.00 86.81 101 ARG A CA 1
ATOM 746 C C . ARG A 1 101 ? -10.536 5.128 16.572 1.00 86.81 101 ARG A C 1
ATOM 748 O O . ARG A 1 101 ? -10.017 6.009 15.882 1.00 86.81 101 ARG A O 1
ATOM 755 N N . LEU A 1 102 ? -11.085 4.039 16.044 1.00 88.00 102 LEU A N 1
ATOM 756 C CA . LEU A 1 102 ? -11.160 3.765 14.611 1.00 88.00 102 LEU A CA 1
ATOM 7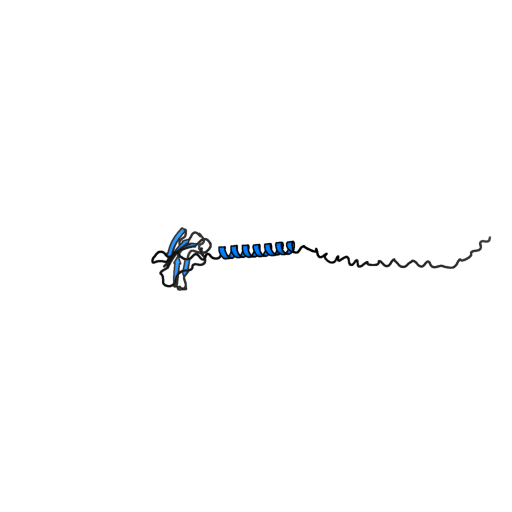57 C C . LEU A 1 102 ? -12.558 4.094 14.086 1.00 88.00 102 LEU A C 1
ATOM 759 O O . LEU A 1 102 ? -13.546 3.499 14.506 1.00 88.00 102 LEU A O 1
ATOM 763 N N . HIS A 1 103 ? -12.637 5.025 13.142 1.00 88.56 103 HIS A N 1
ATOM 764 C CA . HIS A 1 103 ? -13.857 5.402 12.438 1.00 88.56 103 HIS A CA 1
ATOM 765 C C . HIS A 1 103 ? -13.945 4.642 11.118 1.00 88.56 103 HIS A C 1
ATOM 767 O O . HIS A 1 103 ? -13.154 4.876 10.211 1.00 88.56 103 HIS A O 1
ATOM 773 N N . PHE A 1 104 ? -14.917 3.752 10.987 1.00 88.62 104 PHE A N 1
ATOM 774 C CA . PHE A 1 104 ? -15.168 3.008 9.760 1.00 88.62 104 PHE A CA 1
ATOM 775 C C . PHE A 1 104 ? -16.276 3.675 8.952 1.00 88.62 104 PHE A C 1
ATOM 777 O O . PHE A 1 104 ? -17.419 3.706 9.398 1.00 88.62 104 PHE A O 1
ATOM 784 N N . ASP A 1 105 ? -15.940 4.191 7.771 1.00 89.44 105 ASP A N 1
ATOM 785 C CA . ASP A 1 105 ? -16.886 4.761 6.805 1.00 89.44 105 ASP A CA 1
ATOM 786 C C . ASP A 1 105 ? -17.181 3.728 5.711 1.00 89.44 105 ASP A C 1
ATOM 788 O O . ASP A 1 105 ? -16.380 3.537 4.788 1.00 89.44 105 ASP A O 1
ATOM 792 N N . ARG A 1 106 ? -18.310 3.017 5.836 1.00 88.12 106 ARG A N 1
ATOM 793 C CA . ARG A 1 106 ? -18.737 2.028 4.840 1.00 88.12 106 ARG A CA 1
ATOM 794 C C . ARG A 1 106 ? -19.487 2.704 3.702 1.00 88.12 106 ARG A C 1
ATOM 796 O O . ARG A 1 106 ? -20.593 3.197 3.897 1.00 88.12 106 ARG A O 1
ATOM 803 N N . ARG A 1 107 ? -18.916 2.623 2.501 1.00 87.25 107 ARG A N 1
ATOM 804 C CA . ARG A 1 107 ? -19.516 3.112 1.249 1.00 87.25 107 ARG A CA 1
ATOM 805 C C . ARG A 1 107 ? -19.920 1.980 0.304 1.00 87.25 107 ARG A C 1
ATOM 807 O O . ARG A 1 107 ? -20.717 2.200 -0.604 1.00 87.25 107 ARG A O 1
ATOM 814 N N . ASP A 1 108 ? -19.397 0.774 0.530 1.00 82.75 108 ASP A N 1
ATOM 815 C CA . ASP A 1 108 ? -19.725 -0.404 -0.272 1.00 82.75 108 ASP A CA 1
ATOM 816 C C . ASP A 1 108 ? -21.130 -0.959 0.068 1.00 82.75 108 ASP A C 1
ATOM 818 O O . ASP A 1 108 ? -21.376 -1.362 1.217 1.00 82.75 108 ASP A O 1
ATOM 822 N N . PRO A 1 109 ? -22.055 -1.052 -0.911 1.00 83.50 109 PRO A N 1
ATOM 823 C CA . PRO A 1 109 ? -23.361 -1.680 -0.719 1.00 83.50 109 PRO A CA 1
ATOM 824 C C . PRO A 1 109 ? -23.302 -3.207 -0.542 1.00 83.50 109 PRO A C 1
ATOM 826 O O . PRO A 1 109 ? -24.312 -3.815 -0.185 1.00 83.50 109 PRO A O 1
ATOM 829 N N . ASN A 1 110 ? -22.160 -3.853 -0.785 1.00 84.00 110 ASN A N 1
ATOM 830 C CA . ASN A 1 110 ? -22.014 -5.297 -0.681 1.00 84.00 110 ASN A CA 1
ATOM 831 C C . ASN A 1 110 ? -22.111 -5.779 0.774 1.00 84.00 110 ASN A C 1
ATOM 833 O O . ASN A 1 110 ? -21.409 -5.289 1.657 1.00 84.00 110 ASN A O 1
ATOM 837 N N . HIS A 1 111 ? -22.960 -6.779 1.018 1.00 83.75 111 HIS A N 1
ATOM 838 C CA . HIS A 1 111 ? -23.142 -7.414 2.325 1.00 83.75 111 HIS A CA 1
ATOM 839 C C . HIS A 1 111 ? -21.883 -8.104 2.869 1.00 83.75 111 HIS A C 1
ATOM 841 O O . HIS A 1 111 ? -21.770 -8.256 4.071 1.00 83.75 111 HIS A O 1
ATOM 847 N N . CYS A 1 112 ? -20.909 -8.474 2.030 1.00 84.12 112 CYS A N 1
ATOM 848 C CA . CYS A 1 112 ? -19.679 -9.124 2.500 1.00 84.12 112 CYS A CA 1
ATOM 849 C C . CYS A 1 112 ? -18.830 -8.263 3.459 1.00 84.12 112 CYS A C 1
ATOM 851 O O . CYS A 1 112 ? -17.931 -8.797 4.102 1.00 84.12 112 CYS A O 1
ATOM 853 N N . LEU A 1 113 ? -19.071 -6.948 3.515 1.00 83.25 113 LEU A N 1
ATOM 854 C CA . LEU A 1 113 ? -18.336 -5.974 4.333 1.00 83.25 113 LEU A CA 1
ATOM 855 C C . LEU A 1 113 ? -19.237 -5.318 5.394 1.00 83.25 113 LEU A C 1
ATOM 857 O O . LEU A 1 113 ? -19.038 -4.161 5.762 1.00 83.25 113 LEU A O 1
ATOM 861 N N . ASP A 1 114 ? -20.271 -6.024 5.846 1.00 87.56 114 ASP A N 1
ATOM 862 C CA . ASP A 1 114 ? -21.213 -5.531 6.849 1.00 87.56 114 ASP A CA 1
ATOM 863 C C . ASP A 1 114 ? -20.771 -5.758 8.297 1.00 87.56 114 ASP A C 1
ATOM 865 O O . ASP A 1 114 ? -21.416 -5.261 9.215 1.00 87.56 114 ASP A O 1
ATOM 869 N N . GLU A 1 115 ? -19.653 -6.441 8.516 1.00 87.06 115 GLU A N 1
ATOM 870 C CA . GLU A 1 115 ? -19.097 -6.693 9.837 1.00 87.06 115 GLU A CA 1
ATOM 871 C C . GLU A 1 115 ? -17.571 -6.556 9.813 1.00 87.06 115 GLU A C 1
ATOM 873 O O . GLU A 1 115 ? -16.896 -7.077 8.923 1.00 87.06 115 GLU A O 1
ATOM 878 N N . VAL A 1 11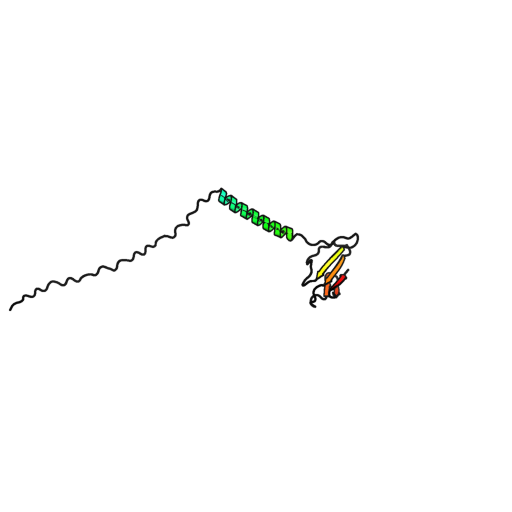6 ? -17.016 -5.876 10.817 1.00 88.94 116 VAL A N 1
ATOM 879 C CA . VAL A 1 116 ? -15.573 -5.821 11.069 1.00 88.94 116 VAL A CA 1
ATOM 880 C C . VAL A 1 116 ? -15.234 -6.612 12.321 1.00 88.94 116 VAL A C 1
ATOM 882 O O . VAL A 1 116 ? -15.938 -6.550 13.332 1.00 88.94 116 VAL A O 1
ATOM 885 N N . ARG A 1 117 ? -14.138 -7.369 12.251 1.00 89.38 117 ARG A N 1
ATOM 886 C CA . ARG A 1 117 ? -13.668 -8.213 13.347 1.00 89.38 117 ARG A CA 1
ATOM 887 C C . ARG A 1 117 ? -12.238 -7.889 13.727 1.00 89.38 117 ARG A C 1
ATOM 889 O O . ARG A 1 117 ? -11.349 -7.889 12.881 1.00 89.38 117 ARG A O 1
ATOM 896 N N . PHE A 1 118 ? -12.032 -7.715 15.024 1.00 88.69 118 PHE A N 1
ATOM 897 C CA . PHE A 1 118 ? -10.729 -7.565 15.649 1.00 88.69 118 PHE A CA 1
ATOM 898 C C . PHE A 1 118 ? -10.488 -8.751 16.589 1.00 88.69 118 PHE A C 1
ATOM 900 O O . PHE A 1 118 ? -10.849 -8.681 17.765 1.00 88.69 118 PHE A O 1
ATOM 907 N N . PRO A 1 119 ? -9.927 -9.868 16.093 1.00 85.25 119 PRO A N 1
ATOM 908 C CA . PRO A 1 119 ? -9.812 -11.108 16.861 1.00 85.25 119 PRO A CA 1
ATOM 909 C C . PRO A 1 119 ? -8.928 -10.962 18.104 1.00 85.25 119 PRO A C 1
ATOM 911 O O . PRO A 1 119 ? -9.265 -11.517 19.146 1.00 85.25 119 PRO A O 1
ATOM 914 N N . ASP A 1 120 ? -7.862 -10.164 18.022 1.00 87.00 120 ASP A N 1
ATOM 915 C CA . ASP A 1 120 ? -6.948 -9.915 19.144 1.00 87.00 120 ASP A CA 1
ATOM 916 C C . ASP A 1 120 ? -7.635 -9.185 20.311 1.00 87.00 120 ASP A C 1
ATOM 918 O O . ASP A 1 120 ? -7.270 -9.376 21.469 1.00 87.00 120 ASP A O 1
ATOM 922 N N . PHE A 1 121 ? -8.671 -8.398 20.004 1.00 85.31 121 PHE A N 1
ATOM 923 C CA . PHE A 1 121 ? -9.485 -7.658 20.973 1.00 85.31 121 PHE A CA 1
ATOM 924 C C . PHE A 1 121 ? -10.852 -8.313 21.231 1.00 85.31 121 PHE A C 1
ATOM 926 O O . PHE A 1 121 ? -11.620 -7.826 22.052 1.00 85.31 121 PHE A O 1
ATOM 933 N N . GLN A 1 122 ? -11.161 -9.422 20.546 1.00 87.25 122 GLN A N 1
ATOM 934 C CA . GLN A 1 122 ? -12.452 -10.122 20.590 1.00 87.25 122 GLN A CA 1
ATOM 935 C C . GLN A 1 122 ? -13.667 -9.240 20.232 1.00 87.25 122 GLN A C 1
ATOM 937 O O . GLN A 1 122 ? -14.785 -9.507 20.672 1.00 87.25 122 GLN A O 1
ATOM 942 N N . ILE A 1 123 ? -13.469 -8.212 19.402 1.00 86.44 123 ILE A N 1
ATOM 943 C CA . ILE A 1 123 ? -14.529 -7.288 18.976 1.00 86.44 123 ILE A CA 1
ATOM 944 C C . ILE A 1 123 ? -15.079 -7.729 17.618 1.00 86.44 123 ILE A C 1
ATOM 946 O O . ILE A 1 123 ? -14.326 -8.027 16.688 1.00 86.44 123 ILE A O 1
ATOM 950 N N . ALA A 1 124 ? -16.403 -7.740 17.502 1.00 89.75 124 ALA A N 1
ATOM 951 C CA . ALA A 1 124 ? -17.140 -7.971 16.268 1.00 89.75 124 ALA A CA 1
ATOM 952 C C . ALA A 1 124 ? -18.234 -6.905 16.165 1.00 89.75 124 ALA A C 1
ATOM 954 O O . ALA A 1 124 ? -19.155 -6.887 16.982 1.00 89.75 124 ALA A O 1
ATOM 955 N N . GLN A 1 125 ? -18.100 -5.990 15.207 1.00 88.12 125 GLN A N 1
ATOM 956 C CA . GLN A 1 125 ? -18.961 -4.816 15.0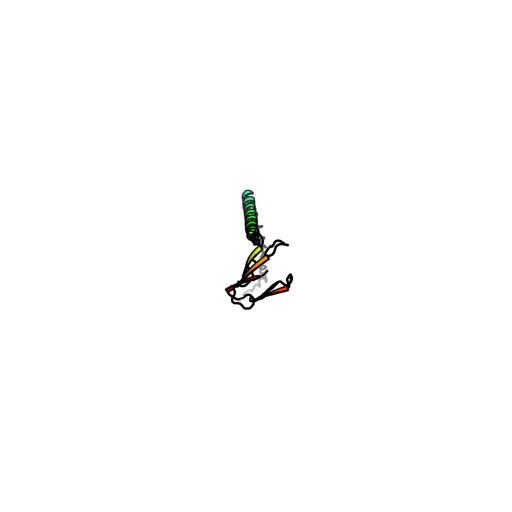98 1.00 88.12 125 GLN A CA 1
ATOM 957 C C . GLN A 1 125 ? -19.626 -4.762 13.725 1.00 88.12 125 GLN A C 1
ATOM 959 O O . GLN A 1 125 ? -18.961 -4.854 12.694 1.00 88.12 125 GLN A O 1
ATOM 964 N N . HIS A 1 126 ? -20.944 -4.572 13.719 1.00 90.31 126 HIS A N 1
ATOM 965 C CA . HIS A 1 126 ? -21.706 -4.377 12.491 1.00 90.31 126 HIS A CA 1
ATOM 966 C C . HIS A 1 126 ? -21.489 -2.962 11.938 1.00 90.31 126 HIS A C 1
ATOM 968 O O . HIS A 1 126 ? -21.519 -1.987 12.695 1.00 90.31 126 HIS A O 1
ATOM 974 N N . LEU A 1 127 ? -21.299 -2.873 10.624 1.00 87.56 127 LEU A N 1
ATOM 975 C CA . LEU A 1 127 ? -21.034 -1.665 9.852 1.00 87.56 127 LEU A CA 1
ATOM 976 C C . LEU A 1 127 ? -22.234 -1.354 8.948 1.00 87.56 127 LEU A C 1
ATOM 978 O O . LEU A 1 127 ? -22.315 -1.884 7.834 1.00 87.56 127 LEU A O 1
ATOM 982 N N . PRO A 1 128 ? -23.182 -0.506 9.382 1.00 84.75 128 PRO A N 1
ATOM 983 C CA . PRO A 1 128 ? -24.274 -0.062 8.525 1.00 84.75 128 PRO A CA 1
ATOM 984 C C . PRO A 1 128 ? -23.754 0.711 7.303 1.00 84.75 128 PRO A C 1
ATOM 986 O O . PRO A 1 128 ? -22.764 1.437 7.369 1.00 84.75 128 PRO A O 1
ATOM 989 N N . ASN A 1 129 ? -24.425 0.546 6.163 1.00 85.56 129 ASN A N 1
ATOM 990 C CA . ASN A 1 129 ? -24.041 1.209 4.916 1.00 85.56 129 ASN A CA 1
ATOM 991 C C . ASN A 1 129 ? -24.259 2.736 4.992 1.00 85.56 129 ASN A C 1
ATOM 993 O O . ASN A 1 129 ? -25.286 3.185 5.506 1.00 85.56 129 ASN A O 1
ATOM 997 N N . ASN A 1 130 ? -23.327 3.516 4.433 1.00 82.88 130 ASN A N 1
ATOM 998 C CA . ASN A 1 130 ? -23.283 4.983 4.431 1.00 82.88 130 ASN A CA 1
ATOM 999 C C . ASN A 1 130 ? -23.332 5.613 5.830 1.00 82.88 130 ASN A C 1
ATOM 1001 O O . ASN A 1 130 ? -23.902 6.690 6.023 1.00 82.88 130 ASN A O 1
ATOM 1005 N N . GLN A 1 131 ? -22.757 4.932 6.820 1.00 85.19 131 GLN A N 1
ATOM 1006 C CA . GLN A 1 131 ? -22.657 5.422 8.188 1.00 85.19 131 GLN A CA 1
ATOM 1007 C C . GLN A 1 131 ? -21.244 5.220 8.727 1.00 85.19 131 GLN A C 1
ATOM 1009 O O . GLN A 1 131 ? -20.597 4.206 8.465 1.00 85.19 131 GLN A O 1
ATOM 1014 N N . VAL A 1 132 ? -20.788 6.195 9.513 1.00 86.88 132 VAL A N 1
ATOM 1015 C CA . VAL A 1 132 ? -19.501 6.125 10.201 1.00 86.88 132 VAL A CA 1
ATOM 1016 C C . VAL A 1 132 ? -19.697 5.441 11.549 1.00 86.88 132 VAL A C 1
ATOM 1018 O O . VAL A 1 132 ? -20.436 5.942 12.395 1.00 86.88 132 VAL A O 1
ATOM 1021 N N . THR A 1 133 ? -19.017 4.317 11.758 1.00 87.25 133 THR A N 1
ATOM 1022 C CA . THR A 1 133 ? -19.047 3.569 13.025 1.00 87.25 133 THR A CA 1
ATOM 1023 C C . THR A 1 133 ? -17.716 3.734 13.747 1.00 87.25 133 THR A C 1
ATOM 1025 O O . THR A 1 133 ? -16.672 3.437 13.171 1.00 87.25 133 THR A O 1
ATOM 1028 N N . ALA A 1 134 ? -17.739 4.222 14.989 1.00 87.69 134 ALA A N 1
ATOM 1029 C CA . ALA A 1 134 ? -16.546 4.336 15.825 1.00 87.69 134 ALA A CA 1
ATOM 1030 C C . ALA A 1 134 ? -16.354 3.065 16.666 1.00 87.69 134 ALA A C 1
ATOM 1032 O O . ALA A 1 134 ? -17.315 2.571 17.255 1.00 87.69 134 ALA A O 1
ATOM 1033 N N . ILE A 1 135 ? -15.124 2.552 16.708 1.00 85.56 135 ILE A N 1
ATOM 1034 C CA . ILE A 1 135 ? -14.716 1.378 17.491 1.00 85.56 135 ILE A CA 1
ATOM 1035 C C . ILE A 1 135 ? -13.521 1.775 18.360 1.00 85.56 135 ILE A C 1
ATOM 1037 O O . ILE A 1 135 ? -12.618 2.460 17.874 1.00 85.56 135 ILE A O 1
ATOM 1041 N N . GLU A 1 136 ? -13.546 1.357 19.625 1.00 84.56 136 GLU A N 1
ATOM 1042 C CA . GLU A 1 136 ? -12.565 1.664 20.679 1.00 84.56 136 GLU A CA 1
ATOM 1043 C C . GLU A 1 136 ? -11.960 0.386 21.268 1.00 84.56 136 GLU A C 1
ATOM 1045 O O . GLU A 1 136 ? -12.680 -0.641 21.294 1.00 84.56 136 GLU A O 1
#

Radius of gyration: 44.03 Å; chains: 1; bounding box: 58×70×133 Å

InterPro domains:
  IPR008972 Cupredoxin [G3DSA:2.60.40.420] (64-136)
  IPR008972 Cupredoxin [SSF49503] (53-135)
  IPR028096 EfeO-type cupredoxin-like domain [PF13473] (58-135)

Organism: Synechococcus elongatus (strain ATCC 33912 / PCC 7942 / FACHB-805) (NCBI:txid1140)

pLDDT: mean 75.62, std 16.35, range [39.59, 98.0]

Foldseek 3Di:
DDDDDDDDDDDDDDDDDPPDPPPPPPPPPVPPPPPPDPPVVVCVVVVVVVVVVVVVVCVVCVVPPDQPEFDDDPQEGEDEWEAAVHTVVPDYDYDPPGHYKYKYAYAHPDPVPQWDDDVVVRDIDGDDHRDIDIDD